Protein AF-A0A2P4PFK2-F1 (afdb_monomer_lite)

Foldseek 3Di:
DDPVVVVVVLVCQVVCCVVPVWFDAQDPVLLPDVVCVVVVNSPDDTVVVVCVVVVVVVFLDKAWADKAWDDDPDPVVCVNRPPGIDIDTDIGTDNWDDDNAFWFQPKWKAFQCPPHQWDDPHPLDIHGHGDTHGGGPRVVCVCCVDPNNVGIDMDGDRHTPGHDDDDD

Organism: Rhizophagus irregularis (strain DAOM 181602 / DAOM 197198 / MUCL 43194) (NCBI:txid747089)

InterPro domains:
  IPR029063 S-adenosyl-L-methionine-dependent methyltransferase superfamily [G3DSA:3.40.50.150] (22-100)

Secondary structure (DSSP, 8-state):
--HHHHHHHHHTHHHHHHHH---PPPPHHHHT-HHHHHTT-TTPPPHHHHHHHHHHTT---EEEEEEEE-----HHHHHHHTT---EEEEEEE--S---SS-EE-SEEEEE--SSSSEEESSSS-EEEBT-EEEE-HHHHHHHHSSTTGGGEEEES-----EE-----

Sequence (168 aa):
MTDEQLEIANSYISYHTDRFGYGSRIPESLVKDPILYGECLSGALYIEDFRRLITSLGYPDYRTIINRKVDIKDSDIKQKIGMIDFYSITIRTFKVPLEDRSEDYGQVAVYKGNIEDKFVLDNHHVFKINDQVPICGNTSAMLQKTRYADYFDIIGESVHYGLFKSSG

pLDDT: mean 85.82, std 13.37, range [41.62, 98.19]

Structure (mmCIF, N/CA/C/O backbone):
data_AF-A0A2P4PFK2-F1
#
_entry.id   AF-A0A2P4PFK2-F1
#
loop_
_atom_site.group_PDB
_atom_site.id
_atom_site.type_symbol
_atom_site.label_atom_id
_atom_site.label_alt_id
_atom_site.label_comp_id
_atom_site.label_asym_id
_atom_site.label_entity_id
_atom_site.label_seq_id
_atom_site.pdbx_PDB_ins_code
_atom_site.Cartn_x
_atom_site.Cartn_y
_atom_site.Cartn_z
_atom_site.occupancy
_atom_site.B_iso_or_equiv
_atom_site.auth_seq_id
_atom_site.auth_comp_id
_atom_site.auth_asym_id
_atom_site.auth_atom_id
_atom_site.pdbx_PDB_model_num
ATOM 1 N N . MET A 1 1 ? -16.419 -16.457 27.637 1.00 53.03 1 MET A N 1
ATOM 2 C CA . MET A 1 1 ? -15.055 -16.025 27.994 1.00 53.03 1 MET A CA 1
ATOM 3 C C . MET A 1 1 ? -15.140 -15.505 29.414 1.00 53.03 1 MET A C 1
ATOM 5 O O . MET A 1 1 ? -16.096 -14.790 29.688 1.00 53.03 1 MET A O 1
ATOM 9 N N . THR A 1 2 ? -14.274 -15.950 30.319 1.00 81.75 2 THR A N 1
ATOM 10 C CA . THR A 1 2 ? -14.254 -15.462 31.709 1.00 81.75 2 THR A CA 1
ATOM 11 C C . THR A 1 2 ? -13.557 -14.104 31.785 1.00 81.75 2 THR A C 1
ATOM 13 O O . THR A 1 2 ? -12.783 -13.768 30.887 1.00 81.75 2 THR A O 1
ATOM 16 N N . ASP A 1 3 ? -13.802 -13.336 32.847 1.00 69.81 3 ASP A N 1
ATOM 17 C CA . ASP A 1 3 ? -13.126 -12.047 33.069 1.00 69.81 3 ASP A CA 1
ATOM 18 C C . ASP A 1 3 ? -11.600 -12.216 33.107 1.00 69.81 3 ASP A C 1
ATOM 20 O O . ASP A 1 3 ? -10.867 -11.447 32.497 1.00 69.81 3 ASP A O 1
ATOM 24 N N . GLU A 1 4 ? -11.130 -13.316 33.695 1.00 76.06 4 GLU A N 1
ATOM 25 C CA . GLU A 1 4 ? -9.718 -13.704 33.735 1.00 76.06 4 GLU A CA 1
ATOM 26 C C . GLU A 1 4 ? -9.148 -14.004 32.333 1.00 76.06 4 GLU A C 1
ATOM 28 O O . GLU A 1 4 ? -8.039 -13.595 31.994 1.00 76.06 4 GLU A O 1
ATOM 33 N N . GLN A 1 5 ? -9.923 -14.659 31.458 1.00 55.06 5 GLN A N 1
ATOM 34 C CA . GLN A 1 5 ? -9.526 -14.883 30.061 1.00 55.06 5 GLN A CA 1
ATOM 35 C C . GLN A 1 5 ? -9.464 -13.578 29.261 1.00 55.06 5 GLN A C 1
ATOM 37 O O . GLN A 1 5 ? -8.618 -13.445 28.377 1.00 55.06 5 GLN A O 1
ATOM 42 N N . LEU A 1 6 ? -10.359 -12.632 29.552 1.00 63.81 6 LEU A N 1
ATOM 43 C CA . LEU A 1 6 ? -10.369 -11.294 28.960 1.00 63.81 6 LEU A CA 1
ATOM 44 C C . LEU A 1 6 ? -9.163 -10.474 29.422 1.00 63.81 6 LEU A C 1
ATOM 46 O O . LEU A 1 6 ? -8.515 -9.831 28.602 1.00 63.81 6 LEU A O 1
ATOM 50 N N . GLU A 1 7 ? -8.828 -10.532 30.706 1.00 72.06 7 GLU A N 1
ATOM 51 C CA . GLU A 1 7 ? -7.691 -9.822 31.291 1.00 72.06 7 GLU A CA 1
ATOM 52 C C . GLU A 1 7 ? -6.356 -10.344 30.742 1.00 72.06 7 GLU A C 1
ATOM 54 O O . GLU A 1 7 ? -5.517 -9.563 30.284 1.00 72.06 7 GLU A O 1
ATOM 59 N N . ILE A 1 8 ? -6.212 -11.672 30.657 1.00 71.50 8 ILE A N 1
ATOM 60 C CA . ILE A 1 8 ? -5.077 -12.321 29.994 1.00 71.50 8 ILE A CA 1
ATOM 61 C C . ILE A 1 8 ? -5.016 -11.891 28.526 1.00 71.50 8 ILE A C 1
ATOM 63 O O . ILE A 1 8 ? -3.986 -11.385 28.089 1.00 71.50 8 ILE A O 1
ATOM 67 N N . ALA A 1 9 ? -6.105 -12.015 27.761 1.00 62.62 9 ALA A N 1
ATOM 68 C CA . ALA A 1 9 ? -6.118 -11.612 26.354 1.00 62.62 9 ALA A CA 1
ATOM 69 C C . ALA A 1 9 ? -5.707 -10.140 26.166 1.00 62.62 9 ALA A C 1
ATOM 71 O O . ALA A 1 9 ? -4.881 -9.848 25.302 1.00 62.62 9 ALA A O 1
ATOM 72 N N . ASN A 1 10 ? -6.208 -9.237 27.016 1.00 64.06 10 ASN A N 1
ATOM 73 C CA . ASN A 1 10 ? -5.863 -7.816 26.991 1.00 64.06 10 ASN A CA 1
ATOM 74 C C . ASN A 1 10 ? -4.377 -7.571 27.289 1.00 64.06 10 ASN A C 1
ATOM 76 O O . ASN A 1 10 ? -3.741 -6.776 26.598 1.00 64.06 10 ASN A O 1
ATOM 80 N N . SER A 1 11 ? -3.784 -8.301 28.239 1.00 72.50 11 SER A N 1
ATOM 81 C CA . SER A 1 11 ? -2.356 -8.166 28.569 1.00 72.50 11 SER A CA 1
ATOM 82 C C . SER A 1 11 ? -1.410 -8.534 27.415 1.00 72.50 11 SER A C 1
ATOM 84 O O . SER A 1 11 ? -0.315 -7.978 27.315 1.00 72.50 11 SER A O 1
ATOM 86 N N . TYR A 1 12 ? -1.844 -9.405 26.495 1.00 64.94 12 TYR A N 1
ATOM 87 C CA . TYR A 1 12 ? -1.062 -9.813 25.324 1.00 64.94 12 TYR A CA 1
ATOM 88 C C . TYR A 1 12 ? -1.386 -9.024 24.050 1.00 64.94 12 TYR A C 1
ATOM 90 O O . TYR A 1 12 ? -0.718 -9.240 23.039 1.00 64.94 12 TYR A O 1
ATOM 98 N N . ILE A 1 13 ? -2.341 -8.082 24.065 1.00 63.81 13 ILE A N 1
ATOM 99 C CA . ILE A 1 13 ? -2.642 -7.246 22.887 1.00 63.81 13 ILE A CA 1
ATOM 100 C C . ILE A 1 13 ? -1.378 -6.533 22.414 1.00 63.81 13 ILE A C 1
ATOM 102 O O . ILE A 1 13 ? -1.041 -6.633 21.244 1.00 63.81 13 ILE A O 1
ATOM 106 N N . SER A 1 14 ? -0.630 -5.899 23.322 1.00 56.59 14 SER A N 1
ATOM 107 C CA . SER A 1 14 ? 0.625 -5.217 22.976 1.00 56.59 14 SER A CA 1
ATOM 108 C C . SER A 1 14 ? 1.643 -6.173 22.341 1.00 56.59 14 SER A C 1
ATOM 110 O O . SER A 1 14 ? 2.210 -5.865 21.298 1.00 56.59 14 SER A O 1
ATOM 112 N N . TYR A 1 15 ? 1.798 -7.381 22.899 1.00 58.81 15 TYR A N 1
ATOM 113 C CA . TYR A 1 15 ? 2.667 -8.416 22.335 1.00 58.81 15 TYR A CA 1
ATOM 114 C C . TYR A 1 15 ? 2.233 -8.824 20.924 1.00 58.81 15 TYR A C 1
ATOM 116 O O . TYR A 1 15 ? 3.073 -8.964 20.042 1.00 58.81 15 TYR A O 1
ATOM 124 N N . HIS A 1 16 ? 0.934 -9.000 20.679 1.00 54.16 16 HIS A N 1
ATOM 125 C CA . HIS A 1 16 ? 0.432 -9.379 19.361 1.00 54.16 16 HIS A CA 1
ATOM 126 C C . HIS A 1 16 ? 0.507 -8.231 18.349 1.00 54.16 16 HIS A C 1
ATOM 128 O O . HIS A 1 16 ? 0.882 -8.463 17.200 1.00 54.16 16 HIS A O 1
ATOM 134 N N . THR A 1 17 ? 0.216 -7.003 18.769 1.00 61.53 17 THR A N 1
ATOM 135 C CA . THR A 1 17 ? 0.370 -5.800 17.947 1.00 61.53 17 THR A CA 1
ATOM 136 C C . THR A 1 17 ? 1.831 -5.599 17.551 1.00 61.53 17 THR A C 1
ATOM 138 O O . THR A 1 17 ? 2.108 -5.344 16.386 1.00 61.53 17 THR A O 1
ATOM 141 N N . ASP A 1 18 ? 2.771 -5.788 18.477 1.00 51.31 18 ASP A N 1
ATOM 142 C CA . ASP A 1 18 ? 4.210 -5.646 18.224 1.00 51.31 18 ASP A CA 1
ATOM 143 C C . ASP A 1 18 ? 4.766 -6.810 17.381 1.00 51.31 18 ASP A C 1
ATOM 145 O O . ASP A 1 18 ? 5.521 -6.620 16.429 1.00 51.31 18 ASP A O 1
ATOM 149 N N . ARG A 1 19 ? 4.331 -8.045 17.663 1.00 41.62 19 ARG A N 1
ATOM 150 C CA . ARG A 1 19 ? 4.815 -9.254 16.977 1.00 41.62 19 ARG A CA 1
ATOM 151 C C . ARG A 1 19 ? 4.229 -9.440 15.577 1.00 41.62 19 ARG A C 1
ATOM 153 O O . ARG A 1 19 ? 4.907 -10.026 14.730 1.00 41.62 19 ARG A O 1
ATOM 160 N N . PHE A 1 20 ? 2.983 -9.016 15.359 1.00 46.53 20 PHE A N 1
ATOM 161 C CA . PHE A 1 20 ? 2.217 -9.282 14.136 1.00 46.53 20 PHE A CA 1
ATOM 162 C C . PHE A 1 20 ? 1.731 -8.014 13.417 1.00 46.53 20 PHE A C 1
ATOM 164 O O . PHE A 1 20 ? 1.207 -8.125 12.315 1.00 46.53 20 PHE A O 1
ATOM 171 N N . GLY A 1 21 ? 1.929 -6.820 13.985 1.00 46.03 21 GLY A N 1
ATOM 172 C CA . GLY A 1 21 ? 1.642 -5.542 13.321 1.00 46.03 21 GLY A CA 1
ATOM 173 C C . GLY A 1 21 ? 0.156 -5.199 13.184 1.00 46.03 21 GLY A C 1
ATOM 174 O 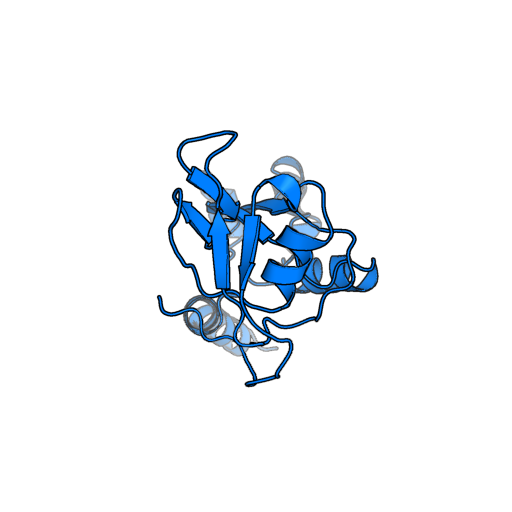O . GLY A 1 21 ? -0.202 -4.344 12.375 1.00 46.03 21 GLY A O 1
ATOM 175 N N . TYR A 1 22 ? -0.723 -5.861 13.936 1.00 54.59 22 TYR A N 1
ATOM 176 C CA . TYR A 1 22 ? -2.170 -5.742 13.777 1.00 54.59 22 TYR A CA 1
ATOM 177 C C . TYR A 1 22 ? -2.837 -5.090 14.991 1.00 54.59 22 TYR A C 1
ATOM 179 O O . TYR A 1 22 ? -2.693 -5.575 16.109 1.00 54.59 22 TYR A O 1
ATOM 187 N N . GLY A 1 23 ? -3.616 -4.027 14.759 1.00 63.25 23 GLY A N 1
ATOM 188 C CA . GLY A 1 23 ? -4.579 -3.516 15.744 1.00 63.25 23 GLY A CA 1
ATOM 189 C C . GLY A 1 23 ? -5.725 -4.506 15.995 1.00 63.25 23 GLY A C 1
ATOM 190 O O . GLY A 1 23 ? -5.836 -5.533 15.330 1.00 63.25 23 GLY A O 1
ATOM 191 N N . SER A 1 24 ? -6.609 -4.221 16.946 1.00 69.38 24 SER A N 1
ATOM 192 C CA . SER A 1 24 ? -7.788 -5.055 17.208 1.00 69.38 24 SER A CA 1
ATOM 193 C C . SER A 1 24 ? -9.039 -4.506 16.516 1.00 69.38 24 SER A C 1
ATOM 195 O O . SER A 1 24 ? -9.117 -3.335 16.143 1.00 69.38 24 SER A O 1
ATOM 197 N N . ARG A 1 25 ? -10.046 -5.369 16.329 1.00 81.62 25 ARG A N 1
ATOM 198 C CA . ARG A 1 25 ? -11.398 -4.919 15.974 1.00 81.62 25 ARG A CA 1
ATOM 199 C C . ARG A 1 25 ? -11.988 -4.129 17.136 1.00 81.62 25 ARG A C 1
ATOM 201 O O . ARG A 1 25 ? -11.843 -4.535 18.288 1.00 81.62 25 ARG A O 1
ATOM 208 N N . ILE A 1 26 ? -12.709 -3.060 16.818 1.00 81.12 26 ILE A N 1
ATOM 209 C CA . ILE A 1 26 ? -13.439 -2.276 17.813 1.00 81.12 26 ILE A CA 1
ATOM 210 C C . ILE A 1 26 ? -14.593 -3.131 18.374 1.00 81.12 26 ILE A C 1
ATOM 212 O O . ILE A 1 26 ? -15.386 -3.659 17.588 1.00 81.12 26 ILE A O 1
ATOM 216 N N . PRO A 1 27 ? -14.712 -3.288 19.707 1.00 80.50 27 PRO A N 1
ATOM 217 C CA . PRO A 1 27 ? -15.843 -3.962 20.336 1.00 80.50 27 PRO A CA 1
ATOM 218 C C . PRO A 1 27 ? -17.183 -3.326 19.955 1.00 80.50 27 PRO A C 1
ATOM 220 O O . PRO A 1 27 ? -17.296 -2.105 19.868 1.00 80.50 27 PRO A O 1
ATOM 223 N N . GLU A 1 28 ? -18.233 -4.138 19.806 1.00 75.75 28 GLU A N 1
ATOM 224 C CA . GLU A 1 28 ? -19.562 -3.655 19.393 1.00 75.75 28 GLU A CA 1
ATOM 225 C C . GLU A 1 28 ? -20.128 -2.575 20.336 1.00 75.75 28 GLU A C 1
ATOM 227 O O . GLU A 1 28 ? -20.816 -1.654 19.891 1.00 75.75 28 GLU A O 1
ATOM 232 N N . SER A 1 29 ? -19.796 -2.650 21.629 1.00 77.12 29 SER A N 1
ATOM 233 C CA . SER A 1 29 ? -20.157 -1.639 22.627 1.00 77.12 29 SER A CA 1
ATOM 234 C C . SER A 1 29 ? -19.587 -0.253 22.308 1.00 77.12 29 SER A C 1
ATOM 236 O O . SER A 1 29 ? -20.264 0.743 22.545 1.00 77.12 29 SER A O 1
ATOM 238 N N . LEU A 1 30 ? -18.381 -0.184 21.737 1.00 80.12 30 LEU A N 1
ATOM 239 C CA . LEU A 1 30 ? -17.722 1.065 21.351 1.00 80.12 30 LEU A CA 1
ATOM 240 C C . LEU A 1 30 ? -18.179 1.564 19.975 1.00 80.12 30 LEU A C 1
ATOM 242 O O . LEU A 1 30 ? -18.224 2.770 19.750 1.00 80.12 30 LEU A O 1
ATOM 246 N N . VAL A 1 31 ? -18.578 0.662 19.070 1.00 76.00 31 VAL A N 1
ATOM 247 C CA . VAL A 1 31 ? -19.142 1.033 17.756 1.00 76.00 31 VAL A CA 1
ATOM 248 C C . VAL A 1 31 ? -20.414 1.876 17.916 1.00 76.00 31 VAL A C 1
ATOM 250 O O . VAL A 1 31 ? -20.640 2.823 17.164 1.00 76.00 31 VAL A O 1
ATOM 253 N N . LYS A 1 32 ? -21.239 1.548 18.917 1.00 77.75 32 LYS A N 1
ATOM 254 C CA . LYS A 1 32 ? -22.506 2.237 19.217 1.00 77.75 32 LYS A CA 1
ATOM 255 C C . LYS A 1 32 ? -22.345 3.436 20.162 1.00 77.75 32 LYS A C 1
ATOM 257 O O . LYS A 1 32 ? -23.347 4.066 20.493 1.00 77.75 32 LYS A O 1
ATOM 262 N N . ASP A 1 33 ? -21.127 3.750 20.611 1.00 82.44 33 ASP A N 1
ATOM 263 C CA . ASP A 1 33 ? -20.886 4.877 21.514 1.00 82.44 33 ASP A CA 1
ATOM 264 C C . ASP A 1 33 ? -20.991 6.212 20.740 1.00 82.44 33 ASP A C 1
ATOM 266 O O . ASP A 1 33 ? -20.239 6.435 19.785 1.00 82.44 33 ASP A O 1
ATOM 270 N N . PRO A 1 34 ? -21.910 7.119 21.124 1.00 79.69 34 PRO A N 1
ATOM 271 C CA . PRO A 1 34 ? -22.148 8.361 20.390 1.00 79.69 34 PRO A CA 1
ATOM 272 C C . PRO A 1 34 ? -20.978 9.352 20.478 1.00 79.69 34 PRO A C 1
ATOM 274 O O . PRO A 1 34 ? -20.813 10.167 19.573 1.00 79.69 34 PRO A O 1
ATOM 277 N N . ILE A 1 35 ? -20.155 9.280 21.531 1.00 79.94 35 ILE A N 1
ATOM 278 C CA . ILE A 1 35 ? -18.967 10.129 21.694 1.00 79.94 35 ILE A CA 1
ATOM 279 C C . ILE A 1 35 ? -17.877 9.647 20.734 1.00 79.94 35 ILE A C 1
ATOM 281 O O . ILE A 1 35 ? -17.336 10.438 19.968 1.00 79.94 35 ILE A O 1
ATOM 285 N N . LEU A 1 36 ? -17.617 8.336 20.691 1.00 78.06 36 LEU A N 1
ATOM 286 C CA . LEU A 1 36 ? -16.645 7.764 19.750 1.00 78.06 36 LEU A CA 1
ATOM 287 C C . LEU A 1 36 ? -17.069 7.927 18.287 1.00 78.06 36 LEU A C 1
ATOM 289 O O . LEU A 1 36 ? -16.212 8.047 17.410 1.00 78.06 36 LEU A O 1
ATOM 293 N N . TYR A 1 37 ? -18.376 7.937 18.020 1.00 73.81 37 TYR A N 1
ATOM 294 C CA . TYR A 1 37 ? -18.913 8.255 16.699 1.00 73.81 37 TYR A CA 1
ATOM 295 C C . TYR A 1 37 ? -18.632 9.707 16.301 1.00 73.81 37 TYR A C 1
ATOM 297 O O . TYR A 1 37 ? -18.195 9.953 15.178 1.00 73.81 37 TYR A O 1
ATOM 305 N N . GLY A 1 38 ? -18.817 10.655 17.226 1.00 75.00 38 GLY A N 1
ATOM 306 C CA . GLY A 1 38 ? -18.491 12.068 17.007 1.00 75.00 38 GLY A CA 1
ATOM 307 C C . GLY A 1 38 ? -17.012 12.315 16.688 1.00 75.00 38 GLY A C 1
ATOM 308 O O . GLY A 1 38 ? -16.702 13.202 15.898 1.00 75.00 38 GLY A O 1
ATOM 309 N N . GLU A 1 39 ? -16.119 11.483 17.225 1.00 75.12 39 GLU A N 1
ATOM 310 C CA . GLU A 1 39 ? -14.667 11.547 16.998 1.00 75.12 39 GLU A CA 1
ATOM 311 C C . GLU A 1 39 ? -14.188 10.734 15.777 1.00 75.12 39 GLU A C 1
ATOM 313 O O . GLU A 1 39 ? -12.986 10.571 15.564 1.00 75.12 39 GLU A O 1
ATOM 318 N N . CYS A 1 40 ? -15.104 10.186 14.966 1.00 75.94 40 CYS A N 1
ATOM 319 C CA . CYS A 1 40 ? -14.795 9.296 13.835 1.00 75.94 40 CYS A CA 1
ATOM 320 C C . CYS A 1 40 ? -13.988 8.034 14.219 1.00 75.94 40 CYS A C 1
ATOM 322 O O . CYS A 1 40 ? -13.394 7.390 13.352 1.00 75.94 40 CYS A O 1
ATOM 324 N N . LEU A 1 41 ? -13.971 7.656 15.501 1.00 79.94 41 LEU A N 1
ATOM 325 C CA . LEU A 1 41 ? -13.231 6.496 16.003 1.00 79.94 41 LEU A CA 1
ATOM 326 C C . LEU A 1 41 ? -14.068 5.221 15.908 1.00 79.94 41 LEU A C 1
ATOM 328 O O . LEU A 1 41 ? -13.549 4.172 15.544 1.00 79.94 41 LEU A O 1
ATOM 332 N N . SER A 1 42 ? -15.372 5.299 16.182 1.00 77.88 42 SER A N 1
ATOM 333 C CA . SER A 1 42 ? -16.231 4.109 16.285 1.00 77.88 42 SER A CA 1
ATOM 334 C C . SER A 1 42 ? -16.417 3.348 14.965 1.00 77.88 42 SER A C 1
ATOM 336 O O . SER A 1 42 ? -16.675 2.146 14.976 1.00 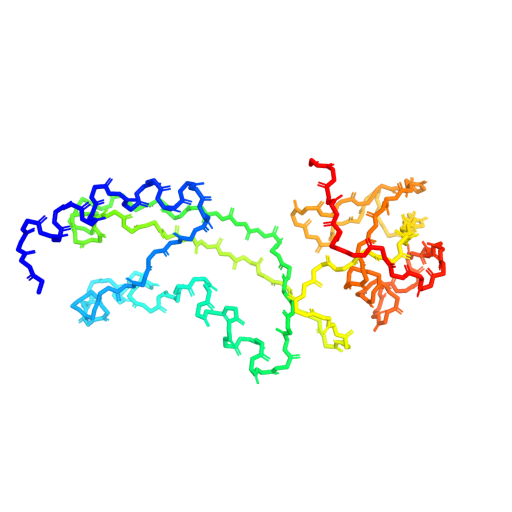77.88 42 SER A O 1
ATOM 338 N N . GLY A 1 43 ? -16.261 4.037 13.830 1.00 79.12 43 GLY A N 1
ATOM 339 C CA . GLY A 1 43 ? -16.339 3.462 12.485 1.00 79.12 43 GLY A CA 1
ATOM 340 C C . GLY A 1 43 ? -14.992 3.040 11.896 1.00 79.12 43 GLY A C 1
ATOM 341 O O . GLY A 1 43 ? -14.952 2.608 10.743 1.00 79.12 43 GLY A O 1
ATOM 342 N N . ALA A 1 44 ? -13.886 3.185 12.635 1.00 86.50 44 ALA A N 1
ATOM 343 C CA . ALA A 1 44 ? -12.576 2.819 12.117 1.00 86.50 44 ALA A CA 1
ATOM 344 C C . ALA A 1 44 ? -12.488 1.300 11.906 1.00 86.50 44 ALA A C 1
ATOM 346 O O . ALA A 1 44 ? -12.802 0.494 12.784 1.00 86.50 44 ALA A O 1
ATOM 347 N N . LEU A 1 45 ? -12.062 0.904 10.707 1.00 85.69 45 LEU A N 1
ATOM 348 C CA . LEU A 1 45 ? -11.898 -0.500 10.361 1.00 85.69 45 LEU A CA 1
ATOM 349 C C . LEU A 1 45 ? -10.578 -1.033 10.907 1.00 85.69 45 LEU A C 1
ATOM 351 O O . LEU A 1 45 ? -9.534 -0.389 10.807 1.00 85.69 45 LEU A O 1
ATOM 355 N N . TYR A 1 46 ? -10.616 -2.272 11.389 1.00 88.00 46 TYR A N 1
ATOM 356 C CA . TYR A 1 46 ? -9.401 -3.048 11.580 1.00 88.00 46 TYR A CA 1
ATOM 357 C C . TYR A 1 46 ? -8.675 -3.208 10.233 1.00 88.00 46 TYR A C 1
ATOM 359 O O . TYR A 1 46 ? -9.297 -3.557 9.227 1.00 88.00 46 TYR A O 1
ATOM 367 N N . ILE A 1 47 ? -7.361 -2.965 10.209 1.00 88.31 47 ILE A N 1
ATOM 368 C CA . ILE A 1 47 ? -6.579 -2.856 8.968 1.00 88.31 47 ILE A CA 1
ATOM 369 C C . ILE A 1 47 ? -6.677 -4.096 8.070 1.00 88.31 47 ILE A C 1
ATOM 371 O O . ILE A 1 47 ? -6.790 -3.962 6.854 1.00 88.31 47 ILE A O 1
ATOM 375 N N . GLU A 1 48 ? -6.738 -5.302 8.640 1.00 88.62 48 GLU A N 1
ATOM 376 C CA . GLU A 1 48 ? -6.892 -6.516 7.832 1.00 88.62 48 GLU A CA 1
ATOM 377 C C . GLU A 1 48 ? -8.315 -6.705 7.299 1.00 88.62 48 GLU A C 1
ATOM 379 O O . GLU A 1 48 ? -8.493 -7.300 6.238 1.00 88.62 48 GLU A O 1
ATOM 384 N N . ASP A 1 49 ? -9.339 -6.207 7.996 1.00 90.81 49 ASP A N 1
ATOM 385 C CA . ASP A 1 49 ? -10.702 -6.199 7.452 1.00 90.81 49 ASP A CA 1
ATOM 386 C C . ASP A 1 49 ? -10.813 -5.182 6.313 1.00 90.81 49 ASP A C 1
ATOM 388 O O . ASP A 1 49 ? -11.401 -5.489 5.276 1.00 90.81 49 ASP A O 1
ATOM 392 N N . PHE A 1 50 ? -10.164 -4.022 6.455 1.00 92.25 50 PHE A N 1
ATOM 393 C CA . PHE A 1 50 ? -10.009 -3.063 5.366 1.00 92.25 50 PHE A CA 1
ATOM 394 C C . PHE A 1 50 ? -9.287 -3.686 4.164 1.00 92.25 50 PHE A C 1
ATOM 396 O O . PHE A 1 50 ? -9.804 -3.611 3.050 1.00 92.25 50 PHE A O 1
ATOM 403 N N . ARG A 1 51 ? -8.149 -4.365 4.377 1.00 92.00 51 ARG A N 1
ATOM 404 C CA . ARG A 1 51 ? -7.411 -5.064 3.313 1.00 92.00 51 ARG A CA 1
ATOM 405 C C . ARG A 1 51 ? -8.299 -6.078 2.594 1.00 92.00 51 ARG A C 1
ATOM 407 O O . ARG A 1 51 ? -8.398 -6.040 1.373 1.00 92.00 51 ARG A O 1
ATOM 414 N N . ARG A 1 52 ? -8.994 -6.947 3.337 1.00 93.44 52 ARG A N 1
ATOM 415 C CA . ARG A 1 52 ? -9.924 -7.938 2.759 1.00 93.44 52 ARG A CA 1
ATOM 416 C C . ARG A 1 52 ? -11.043 -7.277 1.953 1.00 93.44 52 ARG A C 1
ATOM 418 O O . ARG A 1 52 ? -11.393 -7.787 0.890 1.00 93.44 52 ARG A O 1
ATOM 425 N N . LEU A 1 53 ? -11.582 -6.156 2.433 1.00 94.50 53 LEU A N 1
ATOM 426 C CA . LEU A 1 53 ? -12.620 -5.395 1.740 1.00 94.50 53 LEU A CA 1
ATOM 427 C C . LEU A 1 53 ? -12.120 -4.850 0.400 1.00 94.50 53 LEU A C 1
ATOM 429 O O . LEU A 1 53 ? -12.759 -5.059 -0.623 1.00 94.50 53 LEU A O 1
ATOM 433 N N . ILE A 1 54 ? -10.975 -4.172 0.364 1.00 94.12 54 ILE A N 1
ATOM 434 C CA . ILE A 1 54 ? -10.476 -3.625 -0.906 1.00 94.12 54 ILE A CA 1
ATOM 435 C C . ILE A 1 54 ? -10.031 -4.732 -1.870 1.00 94.12 54 ILE A C 1
ATOM 437 O O . ILE A 1 54 ? -10.245 -4.605 -3.075 1.00 94.12 54 ILE A O 1
ATOM 441 N N . THR A 1 55 ? -9.521 -5.857 -1.354 1.00 93.19 55 THR A N 1
ATOM 442 C CA . THR A 1 55 ? -9.225 -7.045 -2.163 1.00 93.19 55 THR A CA 1
ATOM 443 C C . THR A 1 55 ? -10.490 -7.600 -2.817 1.00 93.19 55 THR A C 1
ATOM 445 O O . THR A 1 55 ? -10.473 -7.868 -4.017 1.00 93.19 55 THR A O 1
ATOM 448 N N . SER A 1 56 ? -11.607 -7.712 -2.088 1.00 94.88 56 SER A N 1
ATOM 449 C CA . SER A 1 56 ? -12.875 -8.189 -2.666 1.00 94.88 56 SER A CA 1
ATOM 450 C C . SER A 1 56 ? -13.461 -7.231 -3.711 1.00 94.88 56 SER A C 1
ATOM 452 O O . SER A 1 56 ? -14.201 -7.660 -4.593 1.00 94.88 56 SER A O 1
ATOM 454 N N . LEU A 1 57 ? -13.072 -5.954 -3.666 1.00 94.69 57 LEU A N 1
ATOM 455 C CA . LEU A 1 57 ? -13.401 -4.936 -4.668 1.00 94.69 57 LEU A CA 1
ATOM 456 C C . LEU A 1 57 ? -12.443 -4.921 -5.877 1.00 94.69 57 LEU A C 1
ATOM 458 O O . LEU A 1 57 ? -12.584 -4.067 -6.753 1.00 94.69 57 LEU A O 1
ATOM 462 N N . GLY A 1 58 ? -11.480 -5.847 -5.945 1.00 93.44 58 GLY A N 1
ATOM 463 C CA . GLY A 1 58 ? -10.526 -5.959 -7.052 1.00 93.44 58 GLY A CA 1
ATOM 464 C C . GLY A 1 58 ? -9.234 -5.157 -6.874 1.00 93.44 58 GLY A C 1
ATOM 465 O O . GLY A 1 58 ? -8.541 -4.911 -7.859 1.00 93.44 58 GLY A O 1
ATOM 466 N N . TYR A 1 59 ? -8.898 -4.758 -5.643 1.00 94.62 59 TYR A N 1
AT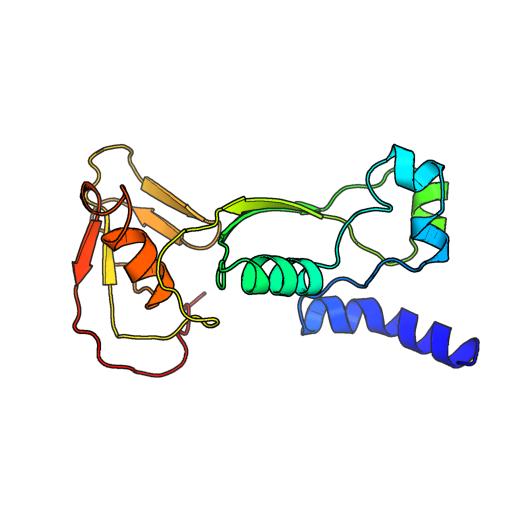OM 467 C CA . TYR A 1 59 ? -7.633 -4.102 -5.290 1.00 94.62 59 TYR A CA 1
ATOM 468 C C . TYR A 1 59 ? -6.846 -4.985 -4.307 1.00 94.62 59 TYR A C 1
ATOM 470 O O . TYR A 1 59 ? -6.940 -4.795 -3.091 1.00 94.62 59 TYR A O 1
ATOM 478 N N . PRO A 1 60 ? -6.110 -5.997 -4.801 1.00 92.62 60 PRO A N 1
ATOM 479 C CA . PRO A 1 60 ? -5.438 -6.977 -3.944 1.00 92.62 60 PRO A CA 1
ATOM 480 C C . PRO A 1 60 ? -4.203 -6.412 -3.222 1.00 92.62 60 PRO A C 1
ATOM 482 O O . PRO A 1 60 ? -3.803 -6.963 -2.203 1.00 92.62 60 PRO A O 1
ATOM 485 N N . ASP A 1 61 ? -3.658 -5.285 -3.691 1.00 94.50 61 ASP A N 1
ATOM 486 C CA . ASP A 1 61 ? -2.551 -4.560 -3.060 1.00 94.50 61 ASP A CA 1
ATOM 487 C C . ASP A 1 61 ? -2.878 -3.054 -2.981 1.00 94.50 61 ASP A C 1
ATOM 489 O O . ASP A 1 61 ? -3.421 -2.452 -3.917 1.00 94.50 61 ASP A O 1
ATOM 493 N N . TYR A 1 62 ? -2.548 -2.448 -1.841 1.00 94.56 62 TYR A N 1
ATOM 494 C CA . TYR A 1 62 ? -2.617 -1.013 -1.598 1.00 94.56 62 TYR A CA 1
ATOM 495 C C . TYR A 1 62 ? -1.305 -0.534 -0.995 1.00 94.56 62 TYR A C 1
ATOM 497 O O . TYR A 1 62 ? -0.656 -1.220 -0.209 1.00 94.56 62 TYR A O 1
A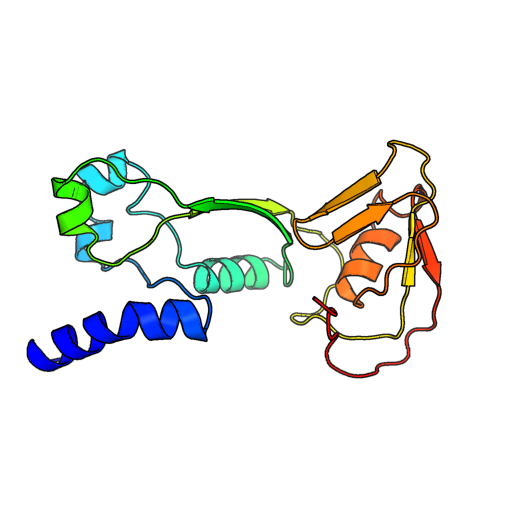TOM 505 N N . ARG A 1 63 ? -0.942 0.703 -1.315 1.00 95.00 63 ARG A N 1
ATOM 506 C CA . ARG A 1 63 ? 0.269 1.329 -0.805 1.00 95.00 63 ARG A CA 1
ATOM 507 C C . ARG A 1 63 ? -0.040 2.367 0.251 1.00 95.00 63 ARG A C 1
ATOM 509 O O . ARG A 1 63 ? -0.924 3.201 0.065 1.00 95.00 63 ARG A O 1
ATOM 516 N N . THR A 1 64 ? 0.713 2.336 1.340 1.00 95.19 64 THR A N 1
ATOM 517 C CA . THR A 1 64 ? 0.617 3.319 2.419 1.00 95.19 64 THR A CA 1
ATOM 518 C C . THR A 1 64 ? 1.507 4.511 2.097 1.00 95.19 64 THR A C 1
ATOM 520 O O . THR A 1 64 ? 2.719 4.382 2.000 1.00 95.19 64 THR A O 1
ATOM 523 N N . ILE A 1 65 ? 0.920 5.691 1.927 1.00 95.06 65 ILE A N 1
ATOM 524 C CA . ILE A 1 65 ? 1.664 6.933 1.671 1.00 95.06 65 ILE A CA 1
ATOM 525 C C . ILE A 1 65 ? 2.043 7.597 2.994 1.00 95.06 65 ILE A C 1
ATOM 527 O O . ILE A 1 65 ? 3.169 8.045 3.183 1.00 95.06 65 ILE A O 1
ATOM 531 N N . ILE A 1 66 ? 1.085 7.660 3.918 1.00 92.50 66 ILE A N 1
ATOM 532 C CA . ILE A 1 66 ? 1.239 8.262 5.241 1.00 92.50 66 ILE A CA 1
ATOM 533 C C . ILE A 1 66 ? 0.582 7.323 6.243 1.00 92.50 66 ILE A C 1
ATOM 535 O O . ILE A 1 66 ? -0.528 6.857 6.002 1.00 92.50 66 ILE A O 1
ATOM 539 N N . ASN A 1 67 ? 1.244 7.089 7.372 1.00 92.06 67 ASN A N 1
ATOM 540 C CA . ASN A 1 67 ? 0.680 6.389 8.517 1.00 92.06 67 ASN A CA 1
ATOM 541 C C . ASN A 1 67 ? 0.994 7.189 9.785 1.00 92.06 67 ASN A C 1
ATOM 543 O O . ASN A 1 67 ? 2.164 7.384 10.115 1.00 92.06 67 ASN A O 1
ATOM 547 N N . ARG A 1 68 ? -0.035 7.706 10.461 1.00 90.19 68 ARG A N 1
ATOM 548 C CA . ARG A 1 68 ? 0.111 8.523 11.672 1.00 90.19 68 ARG A CA 1
ATOM 549 C C . ARG A 1 68 ? -0.760 7.968 12.781 1.00 90.19 68 ARG A C 1
ATOM 551 O O . ARG A 1 68 ? -1.969 7.854 12.600 1.00 90.19 68 ARG A O 1
ATOM 558 N N . LYS A 1 69 ? -0.161 7.692 13.938 1.00 89.31 69 LYS A N 1
ATOM 559 C CA . LYS A 1 69 ? -0.914 7.364 15.150 1.00 89.31 69 LYS A CA 1
ATOM 560 C C . LYS A 1 69 ? -1.745 8.578 15.573 1.00 89.31 69 LYS A C 1
ATOM 562 O O . LYS A 1 69 ? -1.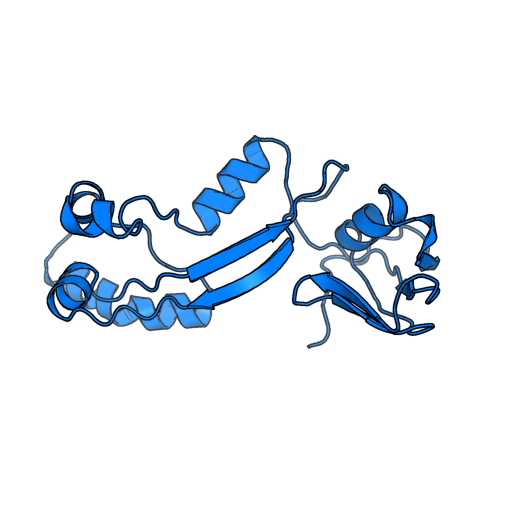233 9.697 15.605 1.00 89.31 69 LYS A O 1
ATOM 567 N N . VAL A 1 70 ? -3.022 8.357 15.861 1.00 87.50 70 VAL A N 1
ATOM 568 C CA . VAL A 1 70 ? -3.931 9.381 16.376 1.00 87.50 70 VAL A CA 1
ATOM 569 C C . VAL A 1 70 ? -3.676 9.523 17.873 1.00 87.50 70 VAL A C 1
ATOM 571 O O . VAL A 1 70 ? -3.819 8.562 18.627 1.00 87.50 70 VAL A O 1
ATOM 574 N N . ASP A 1 71 ? -3.270 10.718 18.299 1.00 87.75 71 ASP A N 1
ATOM 575 C CA . ASP A 1 71 ? -3.082 11.030 19.715 1.00 87.75 71 ASP A CA 1
ATOM 576 C C . ASP A 1 71 ? -4.421 11.421 20.347 1.00 87.75 71 ASP A C 1
ATOM 578 O O . ASP A 1 71 ? -4.944 12.514 20.122 1.00 87.75 71 ASP A O 1
ATOM 582 N N . ILE A 1 72 ? -4.985 10.506 21.131 1.00 85.88 72 ILE A N 1
ATOM 583 C CA . ILE A 1 72 ? -6.252 10.708 21.831 1.00 85.88 72 ILE A CA 1
ATOM 584 C C . ILE A 1 72 ? -5.941 11.357 23.175 1.00 85.88 72 ILE A C 1
ATOM 586 O O . ILE A 1 72 ? -5.374 10.728 24.064 1.00 85.88 72 ILE A O 1
ATOM 590 N N . LYS A 1 73 ? -6.271 12.639 23.333 1.00 87.44 73 LYS A N 1
ATOM 591 C CA . LYS A 1 73 ? -5.919 13.406 24.543 1.00 87.44 73 LYS A CA 1
ATOM 592 C C . LYS A 1 73 ? -6.947 13.292 25.660 1.00 87.44 73 LYS A C 1
ATOM 594 O O . LYS A 1 73 ? -6.569 13.381 26.823 1.00 87.44 73 LYS A O 1
ATOM 599 N N . ASP A 1 74 ? -8.205 13.075 25.300 1.00 88.44 74 ASP A N 1
ATOM 600 C CA . ASP A 1 74 ? -9.311 12.937 26.240 1.00 88.44 74 ASP A CA 1
ATOM 601 C C . ASP A 1 74 ? -9.163 11.651 27.076 1.00 88.44 74 ASP A C 1
ATOM 603 O O . ASP A 1 74 ? -9.004 10.549 26.537 1.00 88.44 74 ASP A O 1
ATOM 607 N N . SER A 1 75 ? -9.161 11.802 28.403 1.00 88.25 75 SER A N 1
ATOM 608 C CA . SER A 1 75 ? -8.969 10.704 29.355 1.00 88.25 75 SER A CA 1
ATOM 609 C C . SER A 1 75 ? -10.136 9.724 29.380 1.00 88.25 75 SER A C 1
ATOM 611 O O . SER A 1 75 ? -9.910 8.523 29.536 1.00 88.25 75 SER A O 1
ATOM 613 N N . ASP A 1 76 ? -11.360 10.213 29.197 1.00 86.88 76 ASP A N 1
ATOM 614 C CA . ASP A 1 76 ? -12.571 9.398 29.258 1.00 86.88 76 ASP A CA 1
ATOM 615 C C . ASP A 1 76 ? -12.655 8.529 28.002 1.00 86.88 76 ASP A C 1
ATOM 617 O O . ASP A 1 76 ? -12.940 7.332 28.071 1.00 86.88 76 ASP A O 1
ATOM 621 N N . ILE A 1 77 ? -12.304 9.102 26.846 1.00 84.88 77 ILE A N 1
ATOM 622 C CA . ILE A 1 77 ? -12.161 8.355 25.593 1.00 84.88 77 ILE A CA 1
ATOM 623 C C . ILE A 1 77 ? -11.052 7.309 25.722 1.00 84.88 77 ILE A C 1
ATOM 625 O O . ILE A 1 77 ? -11.283 6.148 25.386 1.00 84.88 77 ILE A O 1
ATOM 629 N N . LYS A 1 78 ? -9.878 7.678 26.255 1.00 84.69 78 LYS A N 1
ATOM 630 C CA . LYS A 1 78 ? -8.770 6.740 26.512 1.00 84.69 78 LYS A CA 1
ATOM 631 C C . LYS A 1 78 ? -9.197 5.560 27.383 1.00 84.69 78 LYS A C 1
ATOM 633 O O . LYS A 1 78 ? -8.872 4.418 27.067 1.00 84.69 78 LYS A O 1
ATOM 638 N N . GLN A 1 79 ? -9.946 5.818 28.453 1.00 83.81 79 GLN A N 1
ATOM 639 C CA . GLN A 1 79 ? -10.437 4.761 29.333 1.00 83.81 79 GLN A CA 1
ATOM 640 C C . GLN A 1 79 ? -11.413 3.825 28.608 1.00 83.81 79 GLN A C 1
ATOM 642 O O . GLN A 1 79 ? -11.345 2.612 28.797 1.00 83.81 79 GLN A O 1
ATOM 647 N N . LYS A 1 80 ? -12.290 4.364 27.750 1.00 82.81 80 LYS A N 1
ATOM 648 C CA . LYS A 1 80 ? -13.257 3.573 26.972 1.00 82.81 80 LYS A CA 1
ATOM 649 C C . LYS A 1 80 ? -12.601 2.689 25.914 1.00 82.81 80 LYS A C 1
ATOM 651 O O . LYS A 1 80 ? -12.965 1.524 25.790 1.00 82.81 80 LYS A O 1
ATOM 656 N N . ILE A 1 81 ? -11.670 3.239 25.135 1.00 81.56 81 ILE A N 1
ATOM 657 C CA . ILE A 1 81 ? -11.001 2.504 24.049 1.00 81.56 81 ILE A CA 1
ATOM 658 C C . ILE A 1 81 ? -9.954 1.513 24.571 1.00 81.56 81 ILE A C 1
ATOM 660 O O . ILE A 1 81 ? -9.550 0.608 23.843 1.00 81.56 81 ILE A O 1
ATOM 664 N N . GLY A 1 82 ? -9.508 1.675 25.820 1.00 81.81 82 GLY A N 1
ATOM 665 C CA . GLY A 1 82 ? -8.525 0.805 26.450 1.00 81.81 82 GLY A CA 1
ATOM 666 C C . GLY A 1 82 ? -7.202 0.797 25.683 1.00 81.81 82 GLY A C 1
ATOM 667 O O . GLY A 1 82 ? -6.525 1.814 25.580 1.00 81.81 82 GLY A O 1
ATOM 668 N N . MET A 1 83 ? -6.829 -0.369 25.153 1.00 78.62 83 MET A N 1
ATOM 669 C CA . MET A 1 83 ? -5.544 -0.599 24.473 1.00 78.62 83 MET A CA 1
ATOM 670 C C . MET A 1 83 ? -5.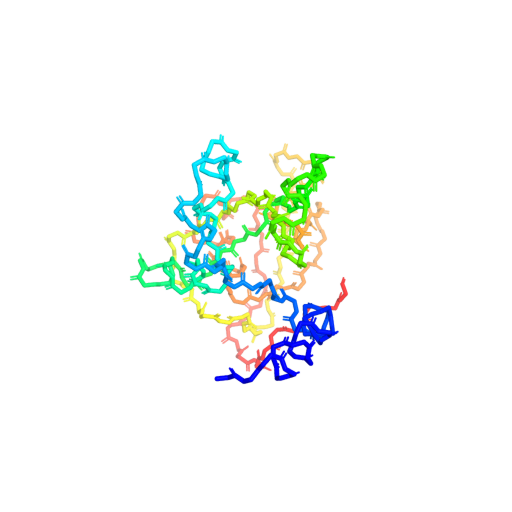630 -0.500 22.940 1.00 78.62 83 MET A C 1
ATOM 672 O O . MET A 1 83 ? -4.724 -0.957 22.244 1.00 78.62 83 MET A O 1
ATOM 676 N N . ILE A 1 84 ? -6.726 0.040 22.398 1.00 81.56 84 ILE A N 1
ATOM 677 C CA . ILE A 1 84 ? -6.904 0.189 20.950 1.00 81.56 84 ILE A CA 1
ATOM 678 C C . ILE A 1 84 ? -6.136 1.419 20.466 1.00 81.56 84 ILE A C 1
ATOM 680 O O . ILE A 1 84 ? -6.440 2.550 20.845 1.00 81.56 84 ILE A O 1
ATOM 684 N N . ASP A 1 85 ? -5.181 1.189 19.570 1.00 83.88 85 ASP A N 1
ATOM 685 C CA . ASP A 1 85 ? -4.487 2.249 18.851 1.00 83.88 85 ASP A CA 1
ATOM 686 C C . ASP A 1 85 ? -5.222 2.609 17.554 1.00 83.88 85 ASP A C 1
ATOM 688 O O . ASP A 1 85 ? -5.605 1.739 16.770 1.00 83.88 85 ASP A O 1
ATOM 692 N N . PHE A 1 86 ? -5.365 3.910 17.300 1.00 86.19 86 PHE A N 1
ATOM 693 C CA . PHE A 1 86 ? -5.980 4.447 16.087 1.00 86.19 86 PHE A CA 1
ATOM 694 C C . PHE A 1 86 ? -4.934 5.086 15.181 1.00 86.19 86 PHE A C 1
ATOM 696 O O . PHE A 1 86 ? -3.983 5.717 15.648 1.00 86.19 86 PHE A O 1
ATOM 703 N N . TYR A 1 87 ? -5.136 4.960 13.870 1.00 89.31 87 TYR A N 1
ATOM 704 C CA . TYR A 1 87 ? -4.221 5.482 12.862 1.00 89.31 87 TYR A CA 1
ATOM 705 C C . TYR A 1 87 ? -4.977 6.231 11.766 1.00 89.31 87 TYR A C 1
ATOM 707 O O . TYR A 1 87 ? -5.993 5.765 11.256 1.00 89.31 87 TYR A O 1
ATOM 715 N N . SER A 1 88 ? -4.439 7.382 11.370 1.00 89.88 88 SER A N 1
ATOM 716 C CA . SER A 1 88 ? -4.804 8.077 10.142 1.00 89.88 88 SER A CA 1
ATOM 717 C C . SER A 1 88 ? -3.857 7.619 9.038 1.00 89.88 88 SER A C 1
ATOM 719 O O . SER A 1 88 ? -2.649 7.879 9.092 1.00 89.88 88 SER A O 1
ATOM 721 N N . ILE A 1 89 ? -4.404 6.895 8.061 1.00 92.94 89 ILE A N 1
ATOM 722 C CA . ILE A 1 89 ? -3.634 6.267 6.988 1.00 92.94 89 ILE A CA 1
ATOM 723 C C . ILE A 1 89 ? -4.085 6.838 5.645 1.00 92.94 89 ILE A C 1
ATOM 725 O O . ILE A 1 89 ? -5.244 6.701 5.257 1.00 92.94 89 ILE A O 1
ATOM 729 N N . THR A 1 90 ? -3.155 7.443 4.910 1.00 94.75 90 THR A N 1
ATOM 730 C CA . THR A 1 90 ? -3.368 7.800 3.504 1.00 94.75 90 THR A CA 1
ATOM 731 C C . THR A 1 90 ? -2.877 6.649 2.651 1.00 94.75 90 THR A C 1
ATOM 733 O O . THR A 1 90 ? -1.682 6.352 2.654 1.00 94.75 90 THR A O 1
ATOM 736 N N . ILE A 1 91 ? -3.780 6.029 1.898 1.00 95.38 91 ILE A N 1
ATOM 737 C CA . ILE A 1 91 ? -3.443 4.929 0.996 1.00 95.38 91 ILE A CA 1
ATOM 738 C C . ILE A 1 91 ? -3.541 5.334 -0.478 1.00 95.38 91 ILE A C 1
ATOM 740 O O . ILE A 1 91 ? -4.174 6.328 -0.837 1.00 95.38 91 ILE A O 1
ATOM 744 N N . ARG A 1 92 ? -2.947 4.518 -1.344 1.00 95.38 92 ARG A N 1
ATOM 745 C CA . ARG A 1 92 ? -3.092 4.557 -2.798 1.00 95.38 92 ARG A CA 1
ATOM 746 C C . ARG A 1 92 ? -3.370 3.147 -3.301 1.00 95.38 92 ARG A C 1
ATOM 748 O O . ARG A 1 92 ? -2.637 2.222 -2.968 1.00 95.38 92 ARG A O 1
ATOM 755 N N . THR A 1 93 ? -4.389 2.987 -4.134 1.00 95.88 93 THR A N 1
ATOM 756 C CA . THR A 1 93 ? -4.655 1.737 -4.854 1.00 95.88 93 THR A CA 1
ATOM 757 C C . THR A 1 93 ? -4.353 1.905 -6.336 1.00 95.88 93 THR A C 1
ATOM 759 O O . THR A 1 93 ? -4.330 3.019 -6.867 1.00 95.88 93 THR A O 1
ATOM 762 N N . PHE A 1 94 ? -4.120 0.784 -7.013 1.00 95.44 94 PHE A N 1
ATOM 763 C CA . PHE A 1 94 ? -3.870 0.750 -8.446 1.00 95.44 94 PHE A CA 1
ATOM 764 C C . PHE A 1 94 ? -4.816 -0.235 -9.111 1.00 95.44 94 PHE A C 1
ATOM 766 O O . PHE A 1 94 ? -4.962 -1.368 -8.664 1.00 95.44 94 PHE A O 1
ATOM 773 N N . LYS A 1 95 ? -5.450 0.197 -10.202 1.00 94.56 95 LYS A N 1
ATOM 774 C CA . LYS A 1 95 ? -6.326 -0.656 -11.004 1.00 94.56 95 LYS A CA 1
ATOM 775 C C . LYS A 1 95 ? -5.523 -1.342 -12.108 1.00 94.56 95 LYS A C 1
ATOM 777 O O . LYS A 1 95 ? -5.666 -1.022 -13.283 1.00 94.56 95 LYS A O 1
ATOM 782 N N . VAL A 1 96 ? -4.643 -2.250 -11.700 1.00 95.00 96 VAL A N 1
ATOM 783 C CA . VAL A 1 96 ? -3.836 -3.109 -12.578 1.00 95.00 96 VAL A CA 1
ATOM 784 C C . VAL A 1 96 ? -3.844 -4.535 -12.012 1.00 95.00 96 VAL A C 1
ATOM 786 O O . VAL A 1 96 ? -4.129 -4.696 -10.826 1.00 95.00 96 VAL A O 1
ATOM 789 N N . PRO A 1 97 ? -3.580 -5.580 -12.817 1.00 91.50 97 PRO A N 1
ATOM 790 C CA . PRO A 1 97 ? -3.488 -6.944 -12.303 1.00 91.50 97 PRO A CA 1
ATOM 791 C C . PRO A 1 97 ? -2.300 -7.057 -11.342 1.00 91.50 97 PRO A C 1
ATOM 793 O O . PRO A 1 97 ? -1.162 -6.835 -11.760 1.00 91.50 97 PRO A O 1
ATOM 796 N N . LEU A 1 98 ? -2.588 -7.358 -10.077 1.00 95.31 98 LEU A N 1
ATOM 797 C CA . LEU A 1 98 ? -1.629 -7.469 -8.977 1.00 95.31 98 LEU A CA 1
ATOM 798 C C . LEU A 1 98 ? -1.867 -8.788 -8.238 1.00 95.31 98 LEU A C 1
ATOM 800 O O . LEU A 1 98 ? -2.995 -9.283 -8.195 1.00 95.31 98 LEU A O 1
ATOM 804 N N . GLU A 1 99 ? -0.807 -9.335 -7.659 1.00 92.69 99 GLU A N 1
ATOM 805 C CA . GLU A 1 99 ? -0.862 -10.495 -6.773 1.00 92.69 99 GLU A CA 1
ATOM 806 C C . GLU A 1 99 ? -1.213 -10.052 -5.345 1.00 92.69 99 GLU A C 1
ATOM 808 O O . GLU A 1 99 ? -1.090 -8.876 -4.992 1.00 92.69 99 GLU A O 1
ATOM 813 N N . ASP A 1 100 ? -1.677 -10.980 -4.507 1.00 86.69 100 ASP A N 1
ATOM 814 C CA . ASP A 1 100 ? -2.012 -10.698 -3.104 1.00 86.69 100 ASP A CA 1
ATOM 815 C C . ASP A 1 100 ? -0.766 -10.529 -2.220 1.00 86.69 100 ASP A C 1
ATOM 817 O O . ASP A 1 100 ? -0.854 -10.004 -1.106 1.00 86.69 100 ASP A O 1
ATOM 821 N N . ARG A 1 101 ? 0.394 -10.975 -2.714 1.00 89.94 101 ARG A N 1
ATOM 822 C CA . ARG A 1 101 ? 1.686 -10.901 -2.039 1.00 89.94 101 ARG A CA 1
ATOM 823 C C . ARG A 1 101 ? 2.748 -10.246 -2.905 1.00 89.94 101 ARG A C 1
ATOM 825 O O . ARG A 1 101 ? 2.669 -10.171 -4.127 1.00 89.94 101 ARG A O 1
ATOM 832 N N . SER A 1 102 ? 3.769 -9.760 -2.213 1.00 92.50 102 SER A N 1
ATOM 833 C CA . SER A 1 102 ? 4.958 -9.181 -2.819 1.00 92.50 102 SER A CA 1
ATOM 834 C C . SER A 1 102 ? 5.874 -10.310 -3.294 1.00 92.50 102 SER A C 1
ATOM 836 O O . SER A 1 102 ? 6.677 -10.823 -2.518 1.00 92.50 102 SER A O 1
ATOM 838 N N . GLU A 1 103 ? 5.719 -10.727 -4.547 1.00 95.00 103 GLU A N 1
ATOM 839 C CA . GLU A 1 103 ? 6.536 -11.773 -5.174 1.00 95.00 103 GLU A CA 1
ATOM 840 C C . GLU A 1 103 ? 7.766 -11.177 -5.878 1.00 95.00 103 GLU A C 1
ATOM 842 O O . GLU A 1 103 ? 7.719 -10.085 -6.456 1.00 95.00 103 GLU A O 1
ATOM 847 N N . ASP A 1 104 ? 8.885 -11.888 -5.802 1.00 95.56 104 ASP A N 1
ATOM 848 C CA . ASP A 1 104 ? 10.162 -11.542 -6.411 1.00 95.56 104 ASP A CA 1
ATOM 849 C C . ASP A 1 104 ? 10.252 -12.127 -7.815 1.00 95.56 104 ASP A C 1
ATOM 851 O O . ASP A 1 104 ? 10.174 -13.344 -8.009 1.00 95.56 104 ASP A O 1
ATOM 855 N N . TYR A 1 105 ? 10.462 -11.243 -8.784 1.00 95.75 105 TYR A N 1
ATOM 856 C CA . TYR A 1 105 ? 10.728 -11.615 -10.167 1.00 95.75 105 TYR A CA 1
ATOM 857 C C . TYR A 1 105 ? 12.116 -11.156 -10.641 1.00 95.75 105 TYR A C 1
ATOM 859 O O . TYR A 1 105 ? 12.364 -11.078 -11.837 1.00 95.75 105 TYR A O 1
ATOM 867 N N . GLY A 1 106 ? 13.019 -10.784 -9.727 1.00 94.19 106 GLY A N 1
ATOM 868 C CA . GLY A 1 106 ? 14.358 -10.289 -10.058 1.00 94.19 106 GLY A CA 1
ATOM 869 C C . GLY A 1 106 ? 14.349 -8.940 -10.781 1.00 94.19 106 GLY A C 1
ATOM 870 O O . GLY A 1 106 ? 15.261 -8.645 -11.554 1.00 94.19 106 GLY A O 1
ATOM 871 N N . GLN A 1 107 ? 13.301 -8.139 -10.572 1.00 96.12 107 GLN A N 1
ATOM 872 C CA . GLN A 1 107 ? 13.102 -6.876 -11.273 1.00 96.12 107 GLN A CA 1
ATOM 873 C C . GLN A 1 107 ? 13.733 -5.708 -10.517 1.00 96.12 107 GLN A C 1
ATOM 875 O O . GLN A 1 107 ? 13.708 -5.637 -9.287 1.00 96.12 107 GLN A O 1
ATOM 880 N N . VAL A 1 108 ? 14.261 -4.753 -11.275 1.00 97.00 108 VAL A N 1
ATOM 881 C CA . VAL A 1 108 ? 14.885 -3.529 -10.769 1.00 97.00 108 VAL A CA 1
ATOM 882 C C . VAL A 1 108 ? 14.238 -2.332 -11.453 1.00 97.00 108 VAL A C 1
ATOM 884 O O . VAL A 1 108 ? 14.098 -2.318 -12.673 1.00 97.00 108 VAL A O 1
ATOM 887 N N . ALA A 1 109 ? 13.852 -1.324 -10.676 1.00 97.50 109 ALA A N 1
ATOM 888 C CA . ALA A 1 109 ? 13.384 -0.040 -11.184 1.00 97.50 109 ALA A CA 1
ATOM 889 C C . ALA A 1 109 ? 14.498 1.005 -11.159 1.00 97.50 109 ALA A C 1
ATOM 891 O O . ALA A 1 109 ? 15.230 1.115 -10.176 1.00 97.50 109 ALA A O 1
ATOM 892 N N . VAL A 1 110 ? 14.546 1.818 -12.212 1.00 98.06 110 VAL A N 1
ATOM 893 C CA . VAL A 1 110 ? 15.392 3.008 -12.321 1.00 98.06 110 VAL A CA 1
ATOM 894 C C . VAL A 1 110 ? 14.507 4.212 -12.623 1.00 98.06 110 VAL A C 1
ATOM 896 O O . VAL A 1 110 ? 13.799 4.226 -13.628 1.00 98.06 110 VAL A O 1
ATOM 899 N N . TYR A 1 111 ? 14.520 5.222 -11.752 1.00 98.19 111 TYR A N 1
ATOM 900 C CA . TYR A 1 111 ? 13.773 6.465 -11.967 1.00 98.19 111 TYR A CA 1
ATOM 901 C C . TYR A 1 111 ? 14.560 7.427 -12.868 1.00 98.19 111 TYR A C 1
ATOM 903 O O . TYR A 1 111 ? 15.725 7.727 -12.600 1.00 98.19 111 TYR A O 1
ATOM 911 N N . LYS A 1 112 ? 13.904 7.945 -13.913 1.00 97.44 112 LYS A N 1
ATOM 912 C CA . LYS A 1 112 ? 14.510 8.784 -14.963 1.00 97.44 112 LYS A CA 1
ATOM 913 C C . LYS A 1 112 ? 14.794 10.226 -14.538 1.00 97.44 112 LYS A C 1
ATOM 915 O O . LYS A 1 112 ? 15.568 10.906 -15.203 1.00 97.44 112 LYS A O 1
ATOM 920 N N . GLY A 1 113 ? 14.172 10.718 -13.462 1.00 94.69 113 GLY A N 1
ATOM 921 C CA . GLY A 1 113 ? 14.427 12.075 -12.956 1.00 94.69 113 GLY A CA 1
ATOM 922 C C . GLY A 1 113 ? 13.815 13.215 -13.767 1.00 94.69 113 GLY A C 1
ATOM 923 O O . GLY A 1 113 ? 14.313 14.334 -13.727 1.00 94.69 113 GLY A O 1
ATOM 924 N N . ASN A 1 114 ? 12.753 12.948 -14.521 1.00 90.81 114 ASN A N 1
ATOM 925 C CA . ASN A 1 114 ? 12.121 13.899 -15.439 1.00 90.81 114 ASN A CA 1
ATOM 926 C C . ASN A 1 114 ? 10.967 14.723 -14.832 1.00 90.81 114 ASN A C 1
ATOM 928 O O . ASN A 1 114 ? 10.357 15.506 -15.557 1.00 90.81 114 ASN A O 1
ATOM 932 N N . ILE A 1 115 ? 10.671 14.577 -13.533 1.00 90.38 115 ILE A N 1
ATOM 933 C CA . ILE A 1 115 ? 9.669 15.398 -12.824 1.00 90.38 115 ILE A CA 1
ATOM 934 C C . ILE A 1 115 ? 10.290 16.112 -11.617 1.00 90.38 115 ILE A C 1
ATOM 936 O O . ILE A 1 115 ? 10.336 17.337 -11.572 1.00 90.38 115 ILE A O 1
ATOM 940 N N . GLU A 1 116 ? 10.776 15.336 -10.652 1.00 93.69 116 GLU A N 1
ATOM 941 C CA . GLU A 1 116 ? 11.398 15.799 -9.404 1.00 93.69 116 GLU A CA 1
ATOM 942 C C . GLU A 1 116 ? 12.743 15.088 -9.163 1.00 93.69 116 GLU A C 1
ATOM 944 O O . GLU A 1 116 ? 13.090 14.137 -9.871 1.00 93.69 116 GLU A O 1
ATOM 949 N N . ASP A 1 117 ? 13.486 15.530 -8.143 1.00 94.38 117 ASP A N 1
ATOM 950 C CA . ASP A 1 117 ? 14.771 14.965 -7.698 1.00 94.38 117 ASP A CA 1
ATOM 951 C C . ASP A 1 117 ? 14.653 13.537 -7.133 1.00 94.38 117 ASP A C 1
ATOM 953 O O . ASP A 1 117 ? 15.623 12.776 -7.100 1.00 94.38 117 ASP A O 1
ATOM 957 N N . LYS A 1 118 ? 13.450 13.151 -6.706 1.00 96.25 118 LYS A N 1
ATOM 958 C CA . LYS A 1 118 ? 13.092 11.791 -6.304 1.00 96.25 118 LYS A CA 1
ATOM 959 C C . LYS A 1 118 ? 11.619 11.524 -6.580 1.00 96.25 118 LYS A C 1
ATOM 961 O O . LYS A 1 118 ? 10.803 12.436 -6.601 1.00 96.25 118 LYS A O 1
ATOM 966 N N . PHE A 1 119 ? 11.266 10.255 -6.712 1.00 96.81 119 PHE A N 1
ATOM 967 C CA . PHE A 1 119 ? 9.886 9.809 -6.819 1.00 96.81 119 PHE A CA 1
ATOM 968 C C . PHE A 1 119 ? 9.499 8.988 -5.589 1.00 96.81 119 PHE A C 1
ATOM 970 O O . PHE A 1 119 ? 10.153 7.998 -5.262 1.00 96.81 119 PHE A O 1
ATOM 977 N N . VAL A 1 120 ? 8.416 9.376 -4.915 1.00 95.88 120 VAL A N 1
ATOM 978 C CA . VAL A 1 120 ? 7.862 8.639 -3.770 1.00 95.88 120 VAL A CA 1
ATOM 979 C C . VAL A 1 120 ? 6.613 7.890 -4.227 1.00 95.88 120 VAL A C 1
ATOM 981 O O . VAL A 1 120 ? 5.548 8.483 -4.443 1.00 95.88 120 VAL A O 1
ATOM 984 N N . LEU A 1 121 ? 6.735 6.572 -4.384 1.00 95.88 121 LEU A N 1
ATOM 985 C CA . LEU A 1 121 ? 5.579 5.728 -4.685 1.00 95.88 121 LEU A CA 1
ATOM 986 C C . LEU A 1 121 ? 4.724 5.544 -3.429 1.00 95.88 121 LEU A C 1
ATOM 988 O O . LEU A 1 121 ? 3.500 5.666 -3.507 1.00 95.88 121 LEU A O 1
ATOM 992 N N . ASP A 1 122 ? 5.384 5.276 -2.303 1.00 96.19 122 ASP A N 1
ATOM 993 C CA . ASP A 1 122 ? 4.799 5.012 -0.992 1.00 96.19 122 ASP A CA 1
ATOM 994 C C . ASP A 1 122 ? 5.845 5.179 0.124 1.00 96.19 122 ASP A C 1
ATOM 996 O O . ASP A 1 122 ? 6.960 5.630 -0.136 1.00 96.19 122 ASP A O 1
ATOM 1000 N N . ASN A 1 123 ? 5.489 4.869 1.372 1.00 92.75 123 ASN A N 1
ATOM 1001 C CA . ASN A 1 123 ? 6.370 5.058 2.526 1.00 92.75 123 ASN A CA 1
ATOM 1002 C C . ASN A 1 123 ? 7.551 4.070 2.607 1.00 92.75 123 ASN A C 1
ATOM 1004 O O . ASN A 1 123 ? 8.416 4.268 3.458 1.00 92.75 123 ASN A O 1
ATOM 1008 N N . HIS A 1 124 ? 7.604 3.049 1.749 1.00 91.00 124 HIS A N 1
ATOM 1009 C CA . HIS A 1 124 ? 8.723 2.107 1.643 1.00 91.00 124 HIS A CA 1
ATOM 1010 C C . HIS A 1 124 ? 9.533 2.306 0.352 1.00 91.00 124 HIS A C 1
ATOM 1012 O O . HIS A 1 124 ? 10.700 1.934 0.294 1.00 91.00 124 HIS A O 1
ATOM 1018 N N . HIS A 1 125 ? 8.942 2.912 -0.682 1.00 94.94 125 HIS A N 1
ATOM 1019 C CA . HIS A 1 125 ? 9.553 3.049 -2.003 1.00 94.94 125 HIS A CA 1
ATOM 1020 C C . HIS A 1 125 ? 9.821 4.515 -2.360 1.00 94.94 125 HIS A C 1
ATOM 1022 O O . HIS A 1 125 ? 8.948 5.239 -2.859 1.00 94.94 125 HIS A O 1
ATOM 1028 N N . VAL A 1 126 ? 11.074 4.923 -2.152 1.00 95.75 126 VAL A N 1
ATOM 1029 C CA . VAL A 1 126 ? 11.622 6.213 -2.580 1.00 95.75 126 VAL A CA 1
ATOM 1030 C C . VAL A 1 126 ? 12.715 5.963 -3.613 1.00 95.75 126 VAL A C 1
ATOM 1032 O O . VAL A 1 126 ? 13.741 5.368 -3.300 1.00 95.75 126 VAL A O 1
ATOM 1035 N N . PHE A 1 127 ? 12.511 6.447 -4.833 1.00 97.00 127 PHE A N 1
ATOM 1036 C CA . PHE A 1 127 ? 13.441 6.274 -5.945 1.00 97.00 127 PHE A CA 1
ATOM 1037 C C . PHE A 1 127 ? 14.172 7.585 -6.214 1.00 97.00 127 PHE A C 1
ATOM 1039 O O . PHE A 1 127 ? 13.529 8.602 -6.478 1.00 97.00 127 PHE A O 1
ATOM 1046 N N . LYS A 1 128 ? 15.503 7.582 -6.163 1.00 97.25 128 LYS A N 1
ATOM 1047 C CA . LYS A 1 128 ? 16.309 8.722 -6.621 1.00 97.25 128 LYS A CA 1
ATOM 1048 C C . LYS A 1 128 ? 16.674 8.536 -8.089 1.00 97.25 128 LYS A C 1
ATOM 1050 O O . LYS A 1 128 ? 16.592 7.434 -8.628 1.00 97.25 128 LYS A O 1
ATOM 1055 N N . ILE A 1 129 ? 17.051 9.633 -8.737 1.00 97.62 129 ILE A N 1
ATOM 1056 C CA . ILE A 1 129 ? 17.433 9.628 -10.152 1.00 97.62 129 ILE A CA 1
ATOM 1057 C C . ILE A 1 129 ? 18.581 8.637 -10.371 1.00 97.62 129 ILE A C 1
ATOM 1059 O O . ILE A 1 129 ? 19.606 8.733 -9.702 1.00 97.62 129 ILE A O 1
ATOM 1063 N N . ASN A 1 130 ? 18.409 7.724 -11.329 1.00 95.00 130 ASN A N 1
ATOM 1064 C CA . ASN A 1 130 ? 19.380 6.697 -11.723 1.00 95.00 130 ASN A CA 1
ATOM 1065 C C . ASN A 1 130 ? 19.736 5.641 -10.655 1.00 95.00 130 ASN A C 1
ATOM 1067 O O . ASN A 1 130 ? 20.580 4.784 -10.926 1.00 95.00 130 ASN A O 1
ATOM 1071 N N . ASP A 1 131 ? 19.093 5.647 -9.481 1.00 94.75 131 ASP A N 1
ATOM 1072 C CA . ASP A 1 131 ? 19.256 4.565 -8.506 1.00 94.75 131 ASP A CA 1
ATOM 1073 C C . ASP A 1 131 ? 18.607 3.283 -9.041 1.00 94.75 131 ASP A C 1
ATOM 1075 O O . ASP A 1 131 ? 17.483 3.297 -9.543 1.00 94.75 131 ASP A O 1
ATOM 1079 N N . GLN A 1 132 ? 19.314 2.163 -8.898 1.00 95.56 132 GLN A N 1
ATOM 1080 C CA . GLN A 1 132 ? 18.802 0.829 -9.198 1.00 95.56 132 GLN A CA 1
ATOM 1081 C C . GLN A 1 132 ? 18.177 0.238 -7.939 1.00 95.56 132 GLN A C 1
ATOM 1083 O O . GLN A 1 132 ? 18.884 -0.167 -7.016 1.00 95.56 132 GLN A O 1
ATOM 1088 N N . VAL A 1 133 ? 16.849 0.198 -7.901 1.00 95.75 133 VAL A N 1
ATOM 1089 C CA . VAL A 1 133 ? 16.092 -0.269 -6.738 1.00 95.75 133 VAL A CA 1
ATOM 1090 C C . VAL A 1 133 ? 15.443 -1.613 -7.067 1.00 95.75 133 VAL A C 1
ATOM 1092 O O . VAL A 1 133 ? 14.579 -1.654 -7.946 1.00 95.75 133 VAL A O 1
ATOM 1095 N N . PRO A 1 134 ? 15.822 -2.716 -6.394 1.00 95.69 134 PRO A N 1
ATOM 1096 C CA . PRO A 1 134 ? 15.103 -3.981 -6.500 1.00 95.69 134 PRO A CA 1
ATOM 1097 C C . PRO A 1 134 ? 13.642 -3.803 -6.093 1.00 95.69 134 PRO A C 1
ATOM 1099 O O . PRO A 1 134 ? 13.341 -3.132 -5.105 1.00 95.69 134 PRO A O 1
ATOM 1102 N N . ILE A 1 135 ? 12.731 -4.411 -6.844 1.00 96.19 135 ILE A N 1
ATOM 1103 C CA . ILE A 1 135 ? 11.292 -4.276 -6.631 1.00 96.19 135 ILE A CA 1
ATOM 1104 C C . ILE A 1 135 ? 10.568 -5.607 -6.829 1.00 96.19 135 ILE A C 1
ATOM 1106 O O . ILE A 1 135 ? 10.983 -6.457 -7.614 1.00 96.19 135 ILE A O 1
ATOM 1110 N N . CYS A 1 136 ? 9.432 -5.763 -6.152 1.00 96.19 136 CYS A N 1
ATOM 1111 C CA . CYS A 1 136 ? 8.539 -6.893 -6.375 1.00 96.19 136 CYS A CA 1
ATOM 1112 C C . CYS A 1 136 ? 7.708 -6.742 -7.658 1.00 96.19 136 CYS A C 1
ATOM 1114 O O . CYS A 1 136 ? 7.554 -5.639 -8.201 1.00 96.19 136 CYS A O 1
ATOM 1116 N N . GLY A 1 137 ? 7.085 -7.843 -8.086 1.00 96.00 137 GLY A N 1
ATOM 1117 C CA . GLY A 1 137 ? 6.211 -7.890 -9.261 1.00 96.00 137 GLY A CA 1
ATOM 1118 C C . GLY A 1 137 ? 5.058 -6.885 -9.198 1.00 96.00 137 GLY A C 1
ATOM 1119 O O . GLY A 1 137 ? 4.765 -6.212 -10.188 1.00 96.00 137 GLY A O 1
ATOM 1120 N N . ASN A 1 138 ? 4.461 -6.687 -8.018 1.00 96.81 138 ASN A N 1
ATOM 1121 C CA . ASN A 1 138 ? 3.404 -5.692 -7.834 1.00 96.81 138 ASN A CA 1
ATOM 1122 C C . ASN A 1 138 ? 3.907 -4.261 -8.061 1.00 96.81 138 ASN A C 1
ATOM 1124 O O . ASN A 1 138 ? 3.292 -3.511 -8.818 1.00 96.81 138 ASN A O 1
ATOM 1128 N N . THR A 1 139 ? 5.039 -3.878 -7.456 1.00 97.31 139 THR A N 1
ATOM 1129 C CA . THR A 1 139 ? 5.644 -2.551 -7.681 1.00 97.31 139 THR A CA 1
ATOM 1130 C C . THR A 1 139 ? 5.997 -2.375 -9.158 1.00 97.31 139 THR A C 1
ATOM 1132 O O . THR A 1 139 ? 5.705 -1.333 -9.741 1.00 97.31 139 THR A O 1
ATOM 1135 N N . SER A 1 140 ? 6.543 -3.409 -9.797 1.00 97.00 140 SER A N 1
ATOM 1136 C CA . SER A 1 140 ? 6.868 -3.396 -11.225 1.00 97.00 140 SER A CA 1
ATOM 1137 C C . SER A 1 140 ? 5.632 -3.147 -12.089 1.00 97.00 140 SER A C 1
ATOM 1139 O O . SER A 1 140 ? 5.633 -2.258 -12.942 1.00 97.00 140 SER A O 1
ATOM 1141 N N . ALA A 1 141 ? 4.527 -3.845 -11.818 1.00 96.62 141 ALA A N 1
ATOM 1142 C CA . ALA A 1 141 ? 3.261 -3.625 -12.507 1.00 96.62 141 ALA A CA 1
ATOM 1143 C C . ALA A 1 141 ? 2.713 -2.205 -12.280 1.00 96.62 141 ALA A C 1
ATOM 1145 O O . ALA A 1 141 ? 2.232 -1.586 -13.227 1.00 96.62 141 ALA A O 1
ATOM 1146 N N . MET A 1 142 ? 2.815 -1.658 -11.064 1.00 97.56 142 MET A N 1
ATOM 1147 C CA . MET A 1 142 ? 2.404 -0.279 -10.772 1.00 97.56 142 MET A CA 1
ATOM 1148 C C . MET A 1 142 ? 3.222 0.749 -11.559 1.00 97.56 142 MET A C 1
ATOM 1150 O O . MET A 1 142 ? 2.660 1.734 -12.039 1.00 97.56 142 MET A O 1
ATOM 1154 N N . LEU A 1 143 ? 4.529 0.529 -11.710 1.00 97.44 143 LEU A N 1
ATOM 1155 C CA . LEU A 1 143 ? 5.413 1.438 -12.437 1.00 97.44 143 LEU A CA 1
ATOM 1156 C C . LEU A 1 143 ? 5.254 1.311 -13.959 1.00 97.44 143 LEU A C 1
ATOM 1158 O O . LEU A 1 143 ? 5.270 2.327 -14.639 1.00 97.44 143 LEU A O 1
ATOM 1162 N N . GLN A 1 144 ? 5.017 0.108 -14.495 1.00 96.88 144 GLN A N 1
ATOM 1163 C CA . GLN A 1 144 ? 4.925 -0.121 -15.947 1.00 96.88 144 GLN A CA 1
ATOM 1164 C C . GLN A 1 144 ? 3.520 0.019 -16.535 1.00 96.88 144 GLN A C 1
ATOM 1166 O O . GLN A 1 144 ? 3.370 0.377 -17.698 1.00 96.88 144 GLN A O 1
ATOM 1171 N N . LYS A 1 145 ? 2.470 -0.310 -15.776 1.00 96.75 145 LYS A N 1
ATOM 1172 C CA . LYS A 1 145 ? 1.091 -0.411 -16.299 1.00 96.75 145 LYS A CA 1
ATOM 1173 C C . LYS A 1 145 ? 0.221 0.783 -15.916 1.00 96.75 145 LYS A C 1
ATOM 1175 O O . LYS A 1 145 ? -1.006 0.699 -15.925 1.00 96.75 145 LYS A O 1
ATOM 1180 N N . THR A 1 146 ? 0.841 1.894 -15.537 1.00 97.56 146 THR A N 1
ATOM 1181 C CA . THR A 1 146 ? 0.153 3.131 -15.158 1.00 97.56 146 THR A CA 1
ATOM 1182 C C . THR A 1 146 ? 0.827 4.327 -15.824 1.00 97.56 146 THR A C 1
ATOM 1184 O O . THR A 1 146 ? 1.797 4.177 -16.561 1.00 97.56 146 THR A O 1
ATOM 1187 N N . ARG A 1 147 ? 0.360 5.541 -15.513 1.00 96.19 147 ARG A N 1
ATOM 1188 C CA . ARG A 1 147 ? 0.993 6.796 -15.954 1.00 96.19 147 ARG A CA 1
ATOM 1189 C C . ARG A 1 147 ? 2.459 6.962 -15.523 1.00 96.19 147 ARG A C 1
ATOM 1191 O O . ARG A 1 147 ? 3.062 7.965 -15.871 1.00 96.19 147 ARG A O 1
ATOM 1198 N N . TYR A 1 148 ? 2.995 6.059 -14.699 1.00 97.12 148 TYR A N 1
ATOM 1199 C CA . TYR A 1 148 ? 4.386 6.104 -14.258 1.00 97.12 148 TYR A CA 1
ATOM 1200 C C . TYR A 1 148 ? 5.374 5.488 -15.251 1.00 97.12 148 TYR A C 1
ATOM 1202 O O . TYR A 1 148 ? 6.572 5.706 -15.093 1.00 97.12 148 TYR A O 1
ATOM 1210 N N . ALA A 1 149 ? 4.895 4.789 -16.284 1.00 97.12 149 ALA A N 1
ATOM 1211 C CA . ALA A 1 149 ? 5.749 4.086 -17.241 1.00 97.12 149 ALA A CA 1
ATOM 1212 C C . ALA A 1 149 ? 6.769 5.013 -17.922 1.00 97.12 149 ALA A C 1
ATOM 1214 O O . ALA A 1 149 ? 7.928 4.650 -18.107 1.00 97.12 149 ALA A O 1
ATOM 1215 N N . ASP A 1 150 ? 6.371 6.254 -18.204 1.00 96.50 150 ASP A N 1
ATOM 1216 C CA . ASP A 1 150 ? 7.228 7.247 -18.860 1.00 96.50 150 ASP A CA 1
ATOM 1217 C C . ASP A 1 150 ? 8.370 7.759 -17.959 1.00 96.50 150 ASP A C 1
ATOM 1219 O O . ASP A 1 150 ? 9.300 8.417 -18.431 1.00 96.50 150 ASP A O 1
ATOM 1223 N N . TYR A 1 151 ? 8.326 7.454 -16.659 1.00 97.44 151 TYR A N 1
ATOM 1224 C CA . TYR A 1 151 ? 9.266 7.950 -15.648 1.00 97.44 151 TYR A CA 1
ATOM 1225 C C . TYR A 1 151 ? 10.235 6.882 -15.141 1.00 97.44 151 TYR A C 1
ATOM 1227 O O . TYR A 1 151 ? 11.172 7.213 -14.416 1.00 97.44 151 TYR A O 1
ATOM 1235 N N . PHE A 1 152 ? 10.036 5.618 -15.517 1.00 98.00 152 PHE A N 1
ATOM 1236 C CA . PHE A 1 152 ? 10.829 4.499 -15.020 1.00 98.00 152 PHE A CA 1
ATOM 1237 C C . PHE A 1 152 ? 11.351 3.623 -16.153 1.00 98.00 152 PHE A C 1
ATOM 1239 O O . PHE A 1 152 ? 10.673 3.418 -17.157 1.00 98.00 152 PHE A O 1
ATOM 1246 N N . ASP A 1 153 ? 12.556 3.094 -15.971 1.00 97.56 153 ASP A N 1
ATOM 1247 C CA . ASP A 1 153 ? 13.053 1.938 -16.710 1.00 97.56 153 ASP A CA 1
ATOM 1248 C C . ASP A 1 153 ? 13.024 0.728 -15.779 1.00 97.56 153 ASP A C 1
ATOM 1250 O O . ASP A 1 153 ? 13.517 0.796 -14.651 1.00 97.56 153 ASP A O 1
ATOM 1254 N N . ILE A 1 154 ? 12.416 -0.370 -16.235 1.00 97.31 154 ILE A N 1
ATOM 1255 C CA . ILE A 1 154 ? 12.388 -1.632 -15.494 1.00 97.31 154 ILE A CA 1
ATOM 1256 C C . ILE A 1 154 ? 13.322 -2.628 -16.170 1.00 97.31 154 ILE A C 1
ATOM 1258 O O . ILE A 1 154 ? 13.184 -2.917 -17.357 1.00 97.31 154 ILE A O 1
ATOM 1262 N N . ILE A 1 155 ? 14.261 -3.156 -15.393 1.00 96.12 155 ILE A N 1
ATOM 1263 C CA . ILE A 1 155 ? 15.262 -4.134 -15.815 1.00 96.12 155 ILE A CA 1
ATOM 1264 C C . ILE A 1 155 ? 14.910 -5.487 -15.189 1.00 96.12 155 ILE A C 1
ATOM 1266 O O . ILE A 1 155 ? 14.525 -5.545 -14.021 1.00 96.12 155 ILE A O 1
ATOM 1270 N N . GLY A 1 156 ? 15.068 -6.569 -15.952 1.00 89.31 156 GLY A N 1
ATOM 1271 C CA . GLY A 1 156 ? 14.862 -7.947 -15.495 1.00 89.31 156 GLY A CA 1
ATOM 1272 C C . GLY A 1 156 ? 13.750 -8.676 -16.251 1.00 89.31 156 GLY A C 1
ATOM 1273 O O . GLY A 1 156 ? 12.800 -8.067 -16.744 1.00 89.31 156 GLY A O 1
ATOM 1274 N N . GLU A 1 157 ? 13.884 -9.996 -16.345 1.00 76.12 157 GLU A N 1
ATOM 1275 C CA . GLU A 1 157 ? 12.881 -10.898 -16.922 1.00 76.12 157 GLU A CA 1
ATOM 1276 C C . GLU A 1 157 ? 11.943 -11.428 -15.831 1.00 76.12 157 GLU A C 1
ATOM 1278 O O . GLU A 1 157 ? 12.304 -11.456 -14.663 1.00 76.12 157 GLU A O 1
ATOM 1283 N N . SER A 1 158 ? 10.741 -11.885 -16.188 1.00 77.56 158 SER A N 1
ATOM 1284 C CA . SER A 1 158 ? 9.738 -12.371 -15.226 1.00 77.56 158 SER A CA 1
ATOM 1285 C C . SER A 1 158 ? 10.007 -13.800 -14.720 1.00 77.56 158 SER A C 1
ATOM 1287 O O . SER A 1 158 ? 9.142 -14.668 -14.815 1.00 77.56 158 SER A O 1
ATOM 1289 N N . VAL A 1 159 ? 11.203 -14.057 -14.186 1.00 90.12 159 VAL A N 1
ATOM 1290 C CA . VAL A 1 159 ? 11.556 -15.331 -13.535 1.00 90.12 159 VAL A CA 1
ATOM 1291 C C . VAL A 1 159 ? 11.197 -15.252 -12.054 1.00 90.12 159 VAL A C 1
ATOM 1293 O O . VAL A 1 159 ? 11.684 -14.367 -11.368 1.00 90.12 159 VAL A O 1
ATOM 1296 N N . HIS A 1 160 ? 10.358 -16.161 -11.552 1.00 93.75 160 HIS A N 1
ATOM 1297 C CA . HIS A 1 160 ? 9.896 -16.151 -10.156 1.00 93.75 160 HIS A CA 1
ATOM 1298 C C . HIS A 1 160 ? 10.947 -16.720 -9.189 1.00 93.75 160 HIS A C 1
ATOM 1300 O O . HIS A 1 160 ? 11.417 -17.843 -9.374 1.00 93.75 160 HIS A O 1
ATOM 1306 N N . TYR A 1 161 ? 11.277 -15.965 -8.136 1.00 92.81 161 TYR A N 1
ATOM 1307 C CA . TYR A 1 161 ? 12.244 -16.337 -7.090 1.00 92.81 161 TYR A CA 1
ATOM 1308 C C . TYR A 1 161 ? 11.602 -16.545 -5.702 1.00 92.81 161 TYR A C 1
ATOM 1310 O O . TYR A 1 161 ? 12.310 -16.778 -4.718 1.00 92.81 161 TYR A O 1
ATOM 1318 N N . GLY A 1 162 ? 10.267 -16.511 -5.610 1.00 93.44 162 GLY A N 1
ATOM 1319 C CA . GLY A 1 162 ? 9.515 -16.604 -4.353 1.00 93.44 162 GLY A CA 1
ATOM 1320 C C . GLY A 1 162 ? 9.203 -15.234 -3.748 1.00 93.44 162 GLY A C 1
ATOM 1321 O O . GLY A 1 162 ? 9.181 -14.238 -4.454 1.00 93.44 162 GLY A O 1
ATOM 1322 N N . LEU A 1 163 ? 8.970 -15.165 -2.432 1.00 94.69 163 LEU A N 1
ATOM 1323 C CA . LEU A 1 163 ? 8.601 -13.907 -1.769 1.00 94.69 163 LEU A CA 1
ATOM 1324 C C . LEU A 1 163 ? 9.725 -12.865 -1.836 1.00 94.69 163 LEU A C 1
ATOM 1326 O O . LEU A 1 163 ? 10.864 -13.139 -1.447 1.00 94.69 163 LEU A O 1
ATOM 1330 N N . PHE A 1 164 ? 9.362 -11.644 -2.222 1.00 92.62 164 PHE A N 1
ATOM 1331 C CA . PHE A 1 164 ? 10.263 -10.503 -2.254 1.00 92.62 164 PHE A CA 1
ATOM 1332 C C . PHE A 1 164 ? 10.706 -10.125 -0.847 1.00 92.62 164 PHE A C 1
ATOM 1334 O O . PHE A 1 164 ? 9.901 -9.781 0.023 1.00 92.62 164 PHE A O 1
ATOM 1341 N N . LYS A 1 165 ? 12.018 -10.166 -0.629 1.00 86.12 165 LYS A N 1
ATOM 1342 C CA . LYS A 1 165 ? 12.645 -9.745 0.619 1.00 86.12 165 LYS A CA 1
ATOM 1343 C C . LYS A 1 165 ? 13.114 -8.310 0.438 1.00 86.12 165 LYS A C 1
ATOM 1345 O O . LYS A 1 165 ? 14.208 -8.086 -0.070 1.00 86.12 165 LYS A O 1
ATOM 1350 N N . SER A 1 166 ? 12.304 -7.338 0.852 1.00 65.50 166 SER A N 1
ATOM 1351 C CA . SER A 1 166 ? 12.797 -5.965 0.961 1.00 65.50 166 SER A CA 1
ATOM 1352 C C . SER A 1 166 ? 13.909 -5.945 2.010 1.00 65.50 166 SER A C 1
ATOM 1354 O O . SER A 1 166 ? 13.673 -6.234 3.186 1.00 65.50 166 SER A O 1
ATOM 1356 N N . SER A 1 167 ? 15.140 -5.669 1.594 1.00 48.06 167 SER A N 1
ATOM 1357 C CA . SER A 1 167 ? 16.250 -5.475 2.517 1.00 48.06 167 SER A CA 1
ATOM 1358 C C . SER A 1 167 ? 16.093 -4.119 3.206 1.00 48.06 167 SER A C 1
ATOM 1360 O O . SER A 1 167 ? 16.559 -3.130 2.656 1.00 48.06 167 SER A O 1
ATOM 1362 N N . GLY A 1 168 ? 15.452 -4.112 4.382 1.00 41.72 168 GLY A N 1
ATOM 1363 C CA . GLY A 1 168 ? 15.491 -3.019 5.368 1.00 41.72 168 GLY A CA 1
ATOM 1364 C C . GLY A 1 168 ? 14.765 -1.743 4.981 1.00 41.72 168 GLY A C 1
ATOM 1365 O O . GLY A 1 168 ? 15.375 -0.926 4.264 1.00 41.72 168 GLY A O 1
#

Radius of gyration: 20.0 Å; chains: 1; bounding box: 42×32×53 Å